Protein AF-A0A507F9L3-F1 (afdb_monomer)

pLDDT: mean 75.26, std 23.53, range [36.56, 98.06]

Sequence (129 aa):
MQREAKDAFVKSCTVFISYISTQAASLARKNGRKTITAADVYEALSNSQFDTFVHSCKEDAEAFNNREREKRSAQTKNLREKKKAASGKGASRNSITSMNEADEDDGEPEAETKRARVENETVEEEKNV

Secondary structure (DSSP, 8-state):
--HHHHHHHHHHHHHHHHHHHHHHHHHHHHTT-SS--HHHHHHHHHHTT-HHHHHHHHHHHHHHHHHHHHHHHHHHHHHHHHHHHHTTS----------------------------------------

InterPro domains:
  IPR003958 Transcription factor CBF/NF-Y/archaeal histone domain [PF00808] (2-45)
  IPR009072 Histone-fold [G3DSA:1.10.20.10] (1-128)
  IPR009072 Histone-fold [SSF47113] (2-75)
  IPR051377 DNA Polymerase Epsilon Subunit [PTHR46172] (2-115)

Radius of gyration: 27.21 Å; Cα contacts (8 Å, |Δi|>4): 33; chains: 1; bounding box: 52×49×93 Å

Structure (mmCIF, N/CA/C/O backbone):
data_AF-A0A507F9L3-F1
#
_entry.id   AF-A0A507F9L3-F1
#
loop_
_atom_site.group_PDB
_atom_site.id
_atom_site.type_symbol
_atom_site.label_atom_id
_atom_site.label_alt_id
_atom_site.label_comp_id
_atom_site.label_asym_id
_atom_site.label_entity_id
_atom_site.label_seq_id
_atom_site.pdbx_PDB_ins_code
_atom_site.Cartn_x
_atom_site.Cartn_y
_atom_site.Cartn_z
_atom_site.occupancy
_atom_site.B_iso_or_equiv
_atom_site.auth_seq_id
_atom_site.auth_comp_id
_atom_site.auth_asym_id
_atom_site.auth_atom_id
_atom_site.pdbx_PDB_model_num
ATOM 1 N N . MET A 1 1 ? 21.860 5.696 -14.936 1.00 66.81 1 MET A N 1
ATOM 2 C CA . MET A 1 1 ? 20.540 5.441 -15.560 1.00 66.81 1 MET A CA 1
ATOM 3 C C . MET A 1 1 ? 20.309 6.424 -16.693 1.00 66.81 1 MET A C 1
ATOM 5 O O . MET A 1 1 ? 20.459 7.622 -16.474 1.00 66.81 1 MET A O 1
ATOM 9 N N . GLN A 1 2 ? 19.968 5.919 -17.877 1.00 91.94 2 GLN A N 1
ATOM 10 C CA . GLN A 1 2 ? 19.606 6.719 -19.054 1.00 91.94 2 GLN A CA 1
ATOM 11 C C . GLN A 1 2 ? 18.254 7.427 -18.829 1.00 91.94 2 GLN A C 1
ATOM 13 O O . GLN A 1 2 ? 17.458 6.965 -18.012 1.00 91.94 2 GLN A O 1
ATOM 18 N N . ARG A 1 3 ? 18.000 8.557 -19.508 1.00 90.50 3 ARG A N 1
ATOM 19 C CA . ARG A 1 3 ? 16.776 9.370 -19.318 1.00 90.50 3 ARG A CA 1
ATOM 20 C C . ARG A 1 3 ? 15.507 8.544 -19.539 1.00 90.50 3 ARG A C 1
ATOM 22 O O . ARG A 1 3 ? 14.639 8.526 -18.678 1.00 90.50 3 ARG A O 1
ATOM 29 N N . GLU A 1 4 ? 15.482 7.769 -20.614 1.00 92.94 4 GLU A N 1
ATOM 30 C CA . GLU A 1 4 ? 14.359 6.896 -20.966 1.00 92.94 4 GLU A CA 1
ATOM 31 C C . GLU A 1 4 ? 14.093 5.821 -19.904 1.00 92.94 4 GLU A C 1
ATOM 33 O O . GLU A 1 4 ? 12.942 5.535 -19.586 1.00 92.94 4 GLU A O 1
ATOM 38 N N . ALA A 1 5 ? 15.147 5.282 -19.276 1.00 96.06 5 ALA A N 1
ATOM 39 C CA . ALA A 1 5 ? 15.005 4.320 -18.185 1.00 96.06 5 ALA A CA 1
ATOM 40 C C . ALA A 1 5 ? 14.358 4.950 -16.940 1.00 96.06 5 ALA A C 1
ATOM 42 O O . ALA A 1 5 ? 13.548 4.309 -16.274 1.00 96.06 5 ALA A O 1
ATOM 43 N N . LYS A 1 6 ? 14.680 6.215 -16.633 1.00 95.50 6 LYS A N 1
ATOM 44 C CA . LYS A 1 6 ? 14.027 6.950 -15.538 1.00 95.50 6 LYS A CA 1
ATOM 45 C C . LYS A 1 6 ? 12.556 7.206 -15.854 1.00 95.50 6 LYS A C 1
ATOM 47 O O . LYS A 1 6 ? 11.710 6.983 -14.994 1.00 95.50 6 LYS A O 1
ATOM 52 N N . ASP A 1 7 ? 12.253 7.622 -17.080 1.00 96.31 7 ASP A N 1
ATOM 53 C CA . ASP A 1 7 ? 10.880 7.909 -17.501 1.00 96.31 7 ASP A CA 1
ATOM 54 C C . ASP A 1 7 ? 10.013 6.644 -17.483 1.00 96.31 7 ASP A C 1
ATOM 56 O O . ASP A 1 7 ? 8.880 6.670 -17.001 1.00 96.31 7 ASP A O 1
ATOM 60 N N . ALA A 1 8 ? 10.552 5.515 -17.952 1.00 97.00 8 ALA A N 1
ATOM 61 C CA . ALA A 1 8 ? 9.890 4.216 -17.874 1.00 97.00 8 ALA A CA 1
ATOM 62 C C . ALA A 1 8 ? 9.653 3.785 -16.419 1.00 97.00 8 ALA A C 1
ATOM 64 O O . ALA A 1 8 ? 8.553 3.349 -16.079 1.00 97.00 8 ALA A O 1
ATOM 65 N N . PHE A 1 9 ? 10.648 3.971 -15.547 1.00 96.75 9 PHE A N 1
ATOM 66 C CA . PHE A 1 9 ? 10.516 3.661 -14.126 1.00 96.75 9 PHE A CA 1
ATOM 67 C C . PHE A 1 9 ? 9.402 4.484 -13.466 1.00 96.75 9 PHE A C 1
ATOM 69 O O . PHE A 1 9 ? 8.514 3.913 -12.838 1.00 96.75 9 PHE A O 1
ATOM 76 N N . VAL A 1 10 ? 9.370 5.803 -13.673 1.00 97.06 10 VAL A N 1
ATOM 77 C CA . VAL A 1 10 ? 8.324 6.669 -13.102 1.00 97.06 10 VAL A CA 1
ATOM 78 C C . VAL A 1 10 ? 6.933 6.256 -13.591 1.00 97.06 10 VAL A C 1
ATOM 80 O O . VAL A 1 10 ? 6.014 6.144 -12.782 1.00 97.06 10 VAL A O 1
ATOM 83 N N . LYS A 1 11 ? 6.783 5.949 -14.887 1.00 97.00 11 LYS A N 1
ATOM 84 C CA . LYS A 1 11 ? 5.516 5.441 -15.441 1.00 97.00 11 LYS A CA 1
ATOM 85 C C . LYS A 1 11 ? 5.113 4.109 -14.802 1.00 97.00 11 LYS A C 1
ATOM 87 O O . LYS A 1 11 ? 3.946 3.927 -14.460 1.00 97.00 11 LYS A O 1
ATOM 92 N N . SER A 1 12 ? 6.069 3.202 -14.592 1.00 97.31 12 SER A N 1
ATOM 93 C CA . SER A 1 12 ? 5.809 1.921 -13.926 1.00 97.31 12 SER A CA 1
ATOM 94 C C . SER A 1 12 ? 5.356 2.098 -12.475 1.00 97.31 12 SER A C 1
ATOM 96 O O . SER A 1 12 ? 4.440 1.402 -12.045 1.00 97.31 12 SER A O 1
ATOM 98 N N . CYS A 1 13 ? 5.890 3.087 -11.747 1.00 97.56 13 CYS A N 1
ATOM 99 C CA . CYS A 1 13 ? 5.449 3.399 -10.387 1.00 97.56 13 CYS A CA 1
ATOM 100 C C . CYS A 1 13 ? 3.973 3.814 -10.346 1.00 97.56 13 CYS A C 1
ATOM 102 O O . CYS A 1 13 ? 3.238 3.379 -9.464 1.00 97.56 13 CYS A O 1
ATOM 104 N N . THR A 1 14 ? 3.509 4.617 -11.308 1.00 98.06 14 THR A N 1
ATOM 105 C CA . THR A 1 14 ? 2.093 5.013 -11.388 1.00 98.06 14 THR A CA 1
ATOM 106 C C . THR A 1 14 ? 1.175 3.805 -11.578 1.00 98.06 14 THR A C 1
ATOM 108 O O . THR A 1 14 ? 0.141 3.694 -10.911 1.00 98.06 14 THR A O 1
ATOM 111 N N . VAL A 1 15 ? 1.569 2.875 -12.453 1.00 97.75 15 VAL A N 1
ATOM 112 C CA . VAL A 1 15 ? 0.828 1.625 -12.680 1.00 97.75 15 VAL A CA 1
ATOM 113 C C . VAL A 1 15 ? 0.861 0.747 -11.429 1.00 97.75 15 VAL A C 1
ATOM 115 O O . VAL A 1 15 ? -0.179 0.239 -11.023 1.00 97.75 15 VAL A O 1
ATOM 118 N N . PHE A 1 16 ? 2.015 0.635 -10.767 1.00 97.62 16 PHE A N 1
ATOM 119 C CA . PHE A 1 16 ? 2.171 -0.118 -9.523 1.00 97.62 16 PHE A CA 1
ATOM 120 C C . PHE A 1 16 ? 1.257 0.404 -8.405 1.00 97.62 16 PHE A C 1
ATOM 122 O O . PHE A 1 16 ? 0.523 -0.372 -7.795 1.00 97.62 16 PHE A O 1
ATOM 129 N N . ILE A 1 17 ? 1.238 1.721 -8.172 1.00 97.06 17 ILE A N 1
ATOM 130 C CA . ILE A 1 17 ? 0.378 2.343 -7.153 1.00 97.06 17 ILE A CA 1
ATOM 131 C C . ILE A 1 17 ? -1.096 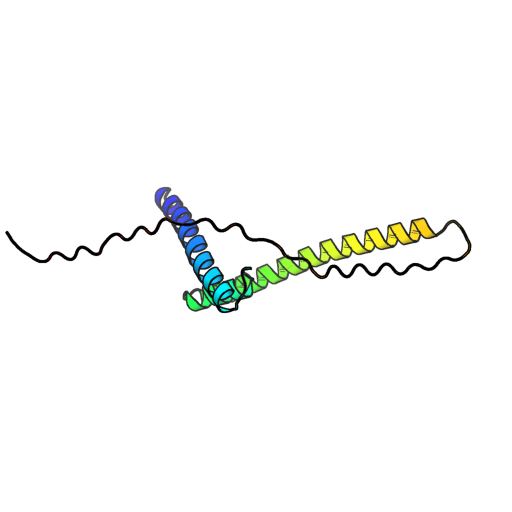2.063 -7.458 1.00 97.06 17 ILE A C 1
ATOM 133 O O . ILE A 1 17 ? -1.845 1.671 -6.561 1.00 97.06 17 ILE A O 1
ATOM 137 N N . SER A 1 18 ? -1.510 2.224 -8.718 1.00 97.25 18 SER A N 1
ATOM 138 C CA . SER A 1 18 ? -2.891 1.961 -9.141 1.00 97.25 18 SER A CA 1
ATOM 139 C C . SER A 1 18 ? -3.265 0.490 -8.939 1.00 97.25 18 SER A C 1
ATOM 141 O O . SER A 1 18 ? -4.312 0.192 -8.372 1.00 97.25 18 SER A O 1
ATOM 143 N N . TYR A 1 19 ? -2.374 -0.427 -9.318 1.00 97.94 19 TYR A N 1
ATOM 144 C CA . TYR A 1 19 ? -2.565 -1.869 -9.183 1.00 97.94 19 TYR A CA 1
ATOM 145 C C . TYR A 1 19 ? -2.766 -2.302 -7.724 1.00 97.94 19 TYR A C 1
ATOM 147 O O . TYR A 1 19 ? -3.744 -2.987 -7.408 1.00 97.94 19 TYR A O 1
ATOM 155 N N . ILE A 1 20 ? -1.888 -1.862 -6.818 1.00 97.81 20 ILE A N 1
ATOM 156 C CA . ILE A 1 20 ? -2.013 -2.173 -5.387 1.00 97.81 20 ILE A CA 1
ATOM 157 C C . ILE A 1 20 ? -3.259 -1.512 -4.790 1.00 97.81 20 ILE A C 1
ATOM 159 O O . ILE A 1 20 ? -3.978 -2.151 -4.022 1.00 97.81 20 ILE A O 1
ATOM 163 N N . SER A 1 21 ? -3.577 -0.276 -5.188 1.00 97.19 21 SER A N 1
ATOM 164 C CA . SER A 1 21 ? -4.771 0.435 -4.711 1.00 97.19 21 SER A CA 1
ATOM 165 C C . SER A 1 21 ? -6.060 -0.296 -5.086 1.00 97.19 21 SER A C 1
ATOM 167 O O . SER A 1 21 ? -6.936 -0.470 -4.238 1.00 97.19 21 SER A O 1
ATOM 169 N N . THR A 1 22 ? -6.181 -0.779 -6.327 1.00 97.50 22 THR A N 1
ATOM 170 C CA . THR A 1 22 ? -7.358 -1.533 -6.783 1.00 97.50 22 THR A CA 1
ATOM 171 C C . THR A 1 22 ? -7.526 -2.842 -6.015 1.00 97.50 22 THR A C 1
ATOM 173 O O . THR A 1 22 ? -8.648 -3.186 -5.630 1.00 97.50 22 THR A O 1
ATOM 176 N N . GLN A 1 23 ? -6.431 -3.553 -5.745 1.00 97.75 23 GLN A N 1
ATOM 177 C CA . GLN A 1 23 ? -6.479 -4.795 -4.975 1.00 97.75 23 GLN A CA 1
ATOM 178 C C . GLN A 1 23 ? -6.818 -4.561 -3.505 1.00 97.75 23 GLN A C 1
ATOM 180 O O . GLN A 1 23 ? -7.730 -5.206 -2.989 1.00 97.75 23 GLN A O 1
ATOM 185 N N . ALA A 1 24 ? -6.176 -3.589 -2.857 1.00 97.88 24 ALA A N 1
ATOM 186 C CA . ALA A 1 24 ? -6.491 -3.212 -1.482 1.00 97.88 24 ALA A CA 1
ATOM 187 C C . ALA A 1 24 ? -7.954 -2.748 -1.349 1.00 97.88 24 ALA A C 1
ATOM 189 O O . ALA A 1 24 ? -8.650 -3.129 -0.409 1.00 97.88 24 ALA A O 1
ATOM 190 N N . ALA A 1 25 ? -8.470 -2.003 -2.333 1.00 97.62 25 ALA A N 1
ATOM 191 C CA . ALA A 1 25 ? -9.880 -1.627 -2.384 1.00 97.62 25 ALA A CA 1
ATOM 192 C C . ALA A 1 25 ? -10.804 -2.848 -2.514 1.00 97.62 25 ALA A C 1
ATOM 194 O O . ALA A 1 25 ? -11.870 -2.880 -1.903 1.00 97.62 25 ALA A O 1
ATOM 195 N N . SER A 1 26 ? -10.414 -3.862 -3.292 1.00 97.31 26 SER A N 1
ATOM 196 C CA . SER A 1 26 ? -11.177 -5.109 -3.405 1.00 97.31 26 SER A CA 1
ATOM 197 C C . SER A 1 26 ? -11.216 -5.886 -2.090 1.00 97.31 26 SER A C 1
ATOM 199 O O . SER A 1 26 ? -12.272 -6.398 -1.723 1.00 97.31 26 SER A O 1
ATOM 201 N N . LEU A 1 27 ? -10.104 -5.926 -1.354 1.00 97.44 27 LEU A N 1
ATOM 202 C CA . LEU A 1 27 ? -10.023 -6.554 -0.032 1.00 97.44 27 LEU A CA 1
ATOM 203 C C . LEU A 1 27 ? -10.871 -5.811 1.007 1.00 97.44 27 LEU A C 1
ATOM 205 O O . LEU A 1 27 ? -11.654 -6.435 1.723 1.00 97.44 27 LEU A O 1
ATOM 209 N N . ALA A 1 28 ? -10.814 -4.478 1.025 1.00 97.81 28 ALA A N 1
ATOM 210 C CA . ALA A 1 28 ? -11.660 -3.668 1.897 1.00 97.81 28 ALA A CA 1
ATOM 211 C C . ALA A 1 28 ? -13.153 -3.929 1.631 1.00 97.81 28 ALA A C 1
ATOM 213 O O . ALA A 1 28 ? -13.903 -4.222 2.565 1.00 97.81 28 ALA A O 1
ATOM 214 N N . ARG A 1 29 ? -13.568 -3.925 0.353 1.00 97.50 29 ARG A N 1
ATOM 215 C CA . ARG A 1 29 ? -14.952 -4.228 -0.048 1.00 97.50 29 ARG A CA 1
ATOM 216 C C . ARG A 1 29 ? -15.369 -5.651 0.318 1.00 97.50 29 ARG A C 1
ATOM 218 O O . ARG A 1 29 ? -16.485 -5.839 0.791 1.00 97.50 29 ARG A O 1
ATOM 225 N N . LYS A 1 30 ? -14.482 -6.638 0.143 1.00 96.19 30 LYS A N 1
ATOM 226 C CA . LYS A 1 30 ? -14.716 -8.036 0.551 1.00 96.19 30 LYS A CA 1
ATOM 227 C C . LYS A 1 30 ? -14.984 -8.147 2.055 1.00 96.19 30 LYS A C 1
ATOM 229 O O . LYS A 1 30 ? -15.807 -8.952 2.469 1.00 96.19 30 LYS A O 1
ATOM 234 N N . ASN A 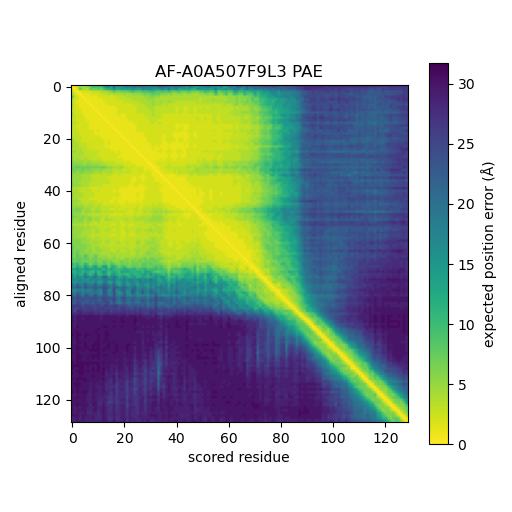1 31 ? -14.348 -7.288 2.845 1.00 95.06 31 ASN A N 1
ATOM 235 C CA . ASN A 1 31 ? -14.536 -7.181 4.289 1.00 95.06 31 ASN A CA 1
ATOM 236 C C . ASN A 1 31 ? -15.702 -6.251 4.695 1.00 95.06 31 ASN A C 1
ATOM 238 O O . ASN A 1 31 ? -15.788 -5.858 5.856 1.00 95.06 31 ASN A O 1
ATOM 242 N N . GLY A 1 32 ? -16.573 -5.851 3.759 1.00 96.06 32 GLY A N 1
ATOM 243 C CA . GLY A 1 32 ? -17.725 -4.978 4.025 1.00 96.06 32 GLY A CA 1
ATOM 244 C C . GLY A 1 32 ? -17.370 -3.516 4.318 1.00 96.06 32 GLY A C 1
ATOM 245 O O . GLY A 1 32 ? -18.222 -2.748 4.758 1.00 96.06 32 GLY A O 1
ATOM 246 N N . ARG A 1 33 ? -16.120 -3.102 4.082 1.00 97.06 33 ARG A N 1
ATOM 247 C CA . ARG A 1 33 ? -15.628 -1.751 4.378 1.00 97.06 33 ARG A CA 1
ATOM 248 C C . ARG A 1 33 ? -15.484 -0.923 3.105 1.00 97.06 33 ARG A C 1
ATOM 250 O O . ARG A 1 33 ? -14.963 -1.384 2.094 1.00 97.06 33 ARG A O 1
ATOM 257 N N . LYS A 1 34 ? -15.885 0.350 3.179 1.00 96.44 34 LYS A N 1
ATOM 258 C CA . LYS A 1 34 ? -15.613 1.357 2.131 1.00 96.44 34 LYS A CA 1
ATOM 259 C C . LYS A 1 34 ? -14.232 2.007 2.291 1.00 96.44 34 LYS A C 1
ATOM 261 O O . LYS A 1 34 ? -13.695 2.553 1.333 1.00 96.44 34 LYS A O 1
ATOM 266 N N . THR A 1 35 ? -13.658 1.921 3.490 1.00 97.19 35 THR A N 1
ATOM 267 C CA . THR A 1 35 ? -12.354 2.497 3.835 1.00 97.19 35 THR A CA 1
ATOM 268 C C . THR A 1 35 ? -11.251 1.455 3.702 1.00 97.19 35 THR A C 1
ATOM 270 O O . THR A 1 35 ? -11.322 0.389 4.321 1.00 97.19 35 THR A O 1
ATOM 273 N N . ILE A 1 36 ? -10.215 1.795 2.934 1.00 97.31 36 ILE A N 1
ATOM 274 C CA . ILE A 1 36 ? -8.986 1.006 2.812 1.00 97.31 36 ILE A CA 1
ATOM 275 C C . ILE A 1 36 ? -8.136 1.224 4.065 1.00 97.31 36 ILE A C 1
ATOM 277 O O . ILE A 1 36 ? -7.873 2.358 4.462 1.00 97.31 36 ILE A O 1
ATOM 281 N N . THR A 1 37 ? -7.710 0.132 4.688 1.00 95.94 37 THR A N 1
ATOM 282 C CA . THR A 1 37 ? -6.855 0.126 5.880 1.00 95.94 37 THR A CA 1
ATOM 283 C C . THR A 1 37 ? -5.441 -0.337 5.533 1.00 95.94 37 THR A C 1
ATOM 285 O O . THR A 1 37 ? -5.214 -0.944 4.488 1.00 95.94 37 THR A O 1
ATOM 288 N N . ALA A 1 38 ? -4.478 -0.099 6.430 1.00 95.19 38 ALA A N 1
ATOM 289 C CA . ALA A 1 38 ? -3.102 -0.572 6.244 1.00 95.19 38 ALA A CA 1
ATOM 290 C C . ALA A 1 38 ? -3.023 -2.104 6.083 1.00 95.19 38 ALA A C 1
ATOM 292 O O . ALA A 1 38 ? -2.229 -2.598 5.289 1.00 95.19 38 ALA A O 1
ATOM 293 N N . ALA A 1 39 ? -3.891 -2.848 6.779 1.00 95.75 39 ALA A N 1
ATOM 294 C CA . ALA A 1 39 ? -3.967 -4.302 6.666 1.00 95.75 39 ALA A CA 1
ATOM 295 C C . ALA A 1 39 ? -4.334 -4.758 5.244 1.00 95.75 39 ALA A C 1
A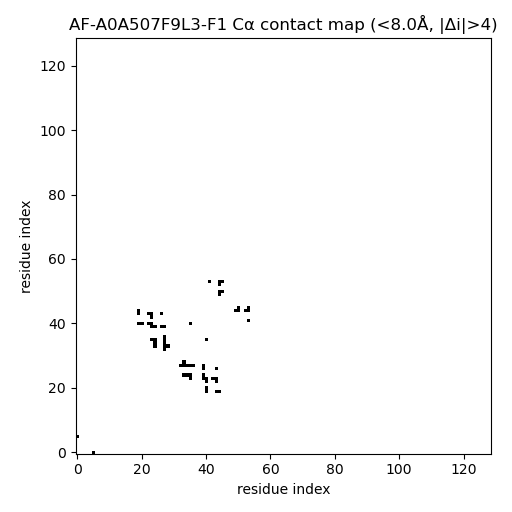TOM 297 O O . ALA A 1 39 ? -3.697 -5.670 4.724 1.00 95.75 39 ALA A O 1
ATOM 298 N N . ASP A 1 40 ? -5.282 -4.073 4.593 1.00 97.31 40 ASP A N 1
ATOM 299 C CA . ASP A 1 40 ? -5.675 -4.380 3.211 1.00 97.31 40 ASP A CA 1
ATOM 300 C C . ASP A 1 40 ? -4.503 -4.183 2.238 1.00 97.31 40 ASP A C 1
ATOM 302 O O . ASP A 1 40 ? -4.361 -4.928 1.273 1.00 97.31 40 ASP A O 1
ATOM 306 N N . VAL A 1 41 ? -3.637 -3.195 2.494 1.00 96.81 41 VAL A N 1
ATOM 307 C CA . VAL A 1 41 ? -2.444 -2.939 1.671 1.00 96.81 41 VAL A CA 1
ATOM 308 C C . VAL A 1 41 ? -1.389 -4.028 1.877 1.00 96.81 41 VAL A C 1
ATOM 310 O O . VAL A 1 41 ? -0.814 -4.504 0.901 1.00 96.81 41 VAL A O 1
ATOM 313 N N . TYR A 1 42 ? -1.152 -4.470 3.117 1.00 96.81 42 TYR A N 1
ATOM 314 C CA . TYR A 1 42 ? -0.206 -5.559 3.397 1.00 96.81 42 TYR A CA 1
ATOM 315 C C . TYR A 1 42 ? -0.651 -6.885 2.771 1.00 96.81 42 TYR A C 1
ATOM 317 O O . TYR A 1 42 ? 0.162 -7.605 2.187 1.00 96.81 42 TYR A O 1
ATOM 325 N N . GLU A 1 43 ? -1.945 -7.191 2.846 1.00 96.44 43 GLU A N 1
ATOM 326 C CA . GLU A 1 43 ? -2.516 -8.374 2.205 1.00 96.44 43 GLU A CA 1
ATOM 327 C C . GLU A 1 43 ? -2.468 -8.253 0.672 1.00 96.44 43 GLU A C 1
ATOM 329 O O . GLU A 1 43 ? -2.079 -9.205 -0.003 1.00 96.44 43 GLU A O 1
ATOM 334 N N . ALA A 1 44 ? -2.752 -7.074 0.106 1.00 97.38 44 ALA A N 1
ATOM 335 C CA . ALA A 1 44 ? -2.620 -6.836 -1.333 1.00 97.38 44 ALA A CA 1
ATOM 336 C C . ALA A 1 44 ? -1.181 -7.042 -1.835 1.00 97.38 44 ALA A C 1
ATOM 338 O O . ALA A 1 44 ? -0.984 -7.657 -2.884 1.00 97.38 44 ALA A O 1
ATOM 339 N N . LEU A 1 45 ? -0.175 -6.570 -1.089 1.00 96.75 45 LEU A N 1
ATOM 340 C CA . LEU A 1 45 ? 1.241 -6.789 -1.408 1.00 96.75 45 LEU A CA 1
ATOM 341 C C . LEU A 1 45 ? 1.605 -8.278 -1.369 1.00 96.75 45 LEU A C 1
ATOM 343 O O . LEU A 1 45 ? 2.248 -8.769 -2.295 1.00 96.75 45 LEU A O 1
ATOM 347 N N . SER A 1 46 ? 1.133 -9.004 -0.353 1.00 95.81 46 SER A N 1
ATOM 348 C CA . SER A 1 46 ? 1.379 -10.445 -0.201 1.00 95.81 46 SER A CA 1
ATOM 349 C C . SER A 1 46 ? 0.753 -11.245 -1.353 1.00 95.81 46 SER A C 1
ATOM 351 O O . SER A 1 46 ? 1.435 -12.024 -2.017 1.00 95.81 46 SER A O 1
ATOM 353 N N . ASN A 1 47 ? -0.517 -10.974 -1.677 1.00 94.94 47 ASN A N 1
ATOM 354 C CA . ASN A 1 47 ? -1.242 -11.622 -2.779 1.00 94.94 47 ASN A CA 1
ATOM 355 C C . ASN A 1 47 ? -0.633 -11.313 -4.157 1.00 94.94 47 ASN A C 1
ATOM 357 O O . ASN A 1 47 ? -0.750 -12.107 -5.089 1.00 94.94 47 ASN A O 1
ATOM 361 N N . SER A 1 48 ? 0.045 -10.171 -4.278 1.00 94.75 48 SER A N 1
ATOM 362 C CA . SER A 1 48 ? 0.709 -9.719 -5.505 1.00 94.75 48 SER A CA 1
ATOM 363 C C . SER A 1 48 ? 2.155 -10.187 -5.648 1.00 94.75 48 SER A C 1
ATOM 365 O O . SER A 1 48 ? 2.837 -9.713 -6.551 1.00 94.75 48 SER A O 1
ATOM 367 N N . GLN A 1 49 ? 2.629 -11.088 -4.780 1.00 94.62 49 GLN A N 1
ATOM 368 C CA . GLN A 1 49 ? 4.012 -11.590 -4.775 1.00 94.62 49 GLN A CA 1
ATOM 369 C C . GLN A 1 49 ? 5.065 -10.525 -4.401 1.00 94.62 49 GLN A C 1
ATOM 371 O O . GLN A 1 49 ? 6.240 -10.658 -4.736 1.00 94.62 49 GLN A O 1
ATOM 376 N N . PHE A 1 50 ? 4.669 -9.487 -3.660 1.00 95.62 50 PHE A N 1
ATOM 377 C CA . PHE A 1 50 ? 5.553 -8.447 -3.116 1.00 95.62 50 PHE A CA 1
ATOM 378 C C . PHE A 1 50 ? 5.729 -8.566 -1.592 1.00 95.62 50 PHE A C 1
ATOM 380 O O . PHE A 1 50 ? 5.904 -7.566 -0.896 1.00 95.62 50 PHE A O 1
ATOM 387 N N . ASP A 1 51 ? 5.678 -9.789 -1.056 1.00 94.56 51 ASP A N 1
ATOM 388 C CA . ASP A 1 51 ? 5.725 -10.061 0.391 1.00 94.56 51 ASP A CA 1
ATOM 389 C C . ASP A 1 51 ? 7.019 -9.542 1.056 1.00 94.56 51 ASP A C 1
ATOM 391 O O . ASP A 1 51 ? 7.029 -9.062 2.188 1.00 94.56 51 ASP A O 1
ATOM 395 N N . THR A 1 52 ? 8.119 -9.495 0.301 1.00 95.12 52 THR A N 1
ATOM 396 C CA . THR A 1 52 ? 9.402 -8.938 0.762 1.00 95.12 52 THR A CA 1
ATOM 397 C C . THR A 1 52 ? 9.316 -7.468 1.184 1.00 95.12 52 THR A C 1
ATOM 399 O O . THR A 1 52 ? 10.127 -7.020 1.993 1.00 95.12 52 THR A O 1
ATOM 402 N N . PHE A 1 53 ? 8.335 -6.709 0.683 1.00 94.56 53 PHE A N 1
ATOM 403 C CA . PHE A 1 53 ? 8.131 -5.307 1.056 1.00 94.56 53 PHE A CA 1
ATOM 404 C C . PHE A 1 53 ? 7.299 -5.145 2.329 1.00 94.56 53 PHE A C 1
ATOM 406 O O . PHE A 1 53 ? 7.376 -4.105 2.980 1.00 94.56 53 PHE A O 1
ATOM 413 N N . VAL A 1 54 ? 6.536 -6.168 2.727 1.00 95.31 54 VAL A N 1
ATOM 414 C CA . VAL A 1 54 ? 5.584 -6.080 3.842 1.00 95.31 54 VAL A CA 1
ATOM 415 C C . VAL A 1 54 ? 6.291 -5.771 5.159 1.00 95.31 54 VAL A C 1
ATOM 417 O O . VAL A 1 54 ? 5.783 -4.966 5.938 1.00 95.31 54 VAL A O 1
ATOM 420 N N . HIS A 1 55 ? 7.463 -6.365 5.403 1.00 94.88 55 HIS A N 1
ATOM 421 C CA . HIS A 1 55 ? 8.241 -6.108 6.618 1.00 94.88 55 HIS A CA 1
ATOM 422 C C . HIS A 1 55 ? 8.667 -4.640 6.718 1.00 94.88 55 HIS A C 1
ATOM 424 O O . HIS A 1 55 ? 8.279 -3.953 7.660 1.00 94.88 55 HIS A O 1
ATOM 430 N N . SER A 1 56 ? 9.381 -4.143 5.701 1.00 95.56 56 SER A N 1
ATOM 431 C CA . SER A 1 56 ? 9.858 -2.754 5.660 1.00 95.56 56 SER A CA 1
ATOM 432 C C . SER A 1 56 ? 8.699 -1.759 5.756 1.00 95.56 56 SER A C 1
ATOM 434 O O . SER A 1 56 ? 8.777 -0.787 6.501 1.00 95.56 56 SER A O 1
ATOM 436 N N . CYS A 1 57 ? 7.584 -2.016 5.062 1.00 94.62 57 CYS A N 1
ATOM 437 C CA . CYS A 1 57 ? 6.416 -1.140 5.127 1.00 94.62 57 CYS A CA 1
ATOM 438 C C . CYS A 1 57 ? 5.774 -1.094 6.523 1.00 94.62 57 CYS A C 1
ATOM 440 O O . CYS A 1 57 ? 5.282 -0.039 6.925 1.00 94.62 57 CYS A O 1
ATOM 442 N N . LYS A 1 58 ? 5.753 -2.211 7.263 1.00 95.31 58 LYS A N 1
ATOM 443 C CA . LYS A 1 58 ? 5.221 -2.245 8.634 1.00 95.31 58 LYS A CA 1
ATOM 444 C C . LYS A 1 58 ? 6.095 -1.444 9.594 1.00 95.31 58 LYS A C 1
ATOM 446 O O . LYS A 1 58 ? 5.552 -0.657 10.365 1.00 95.31 58 LYS A O 1
ATOM 451 N N . GLU A 1 59 ? 7.414 -1.592 9.504 1.00 95.69 59 GLU A N 1
ATOM 452 C CA . GLU A 1 59 ? 8.366 -0.827 10.321 1.00 95.69 59 GLU A CA 1
ATOM 453 C C . GLU A 1 59 ? 8.207 0.685 10.100 1.00 95.69 59 GLU A C 1
ATOM 455 O O . GLU A 1 59 ? 8.059 1.449 11.058 1.00 95.69 59 GLU A O 1
ATOM 460 N N . ASP A 1 60 ? 8.133 1.117 8.838 1.00 94.50 60 ASP A N 1
ATOM 461 C CA . ASP A 1 60 ? 7.931 2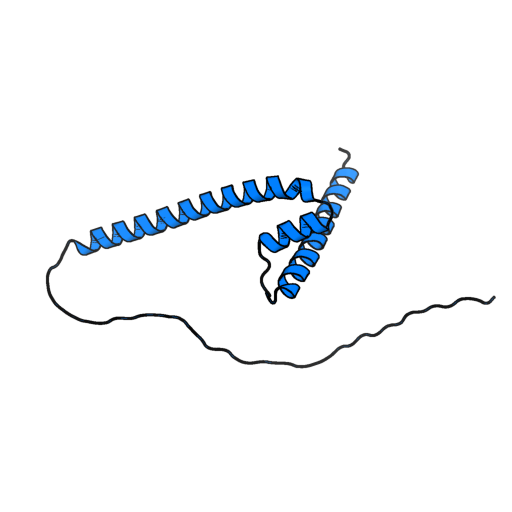.526 8.488 1.00 94.50 60 ASP A CA 1
ATOM 462 C C . ASP A 1 60 ? 6.579 3.061 8.991 1.00 94.50 60 ASP A C 1
ATOM 464 O O . ASP A 1 60 ? 6.488 4.182 9.506 1.00 94.50 60 ASP A O 1
ATOM 468 N N . ALA A 1 61 ? 5.515 2.256 8.889 1.00 92.81 61 ALA A N 1
ATOM 469 C CA . ALA A 1 61 ? 4.189 2.623 9.377 1.00 92.81 61 ALA A CA 1
ATOM 470 C C . ALA A 1 61 ? 4.145 2.744 10.908 1.00 92.81 61 ALA A C 1
ATOM 472 O O . ALA A 1 61 ? 3.489 3.641 11.446 1.00 92.81 61 ALA A O 1
ATOM 473 N N . GLU A 1 62 ? 4.842 1.870 11.633 1.00 94.56 62 GLU A N 1
ATOM 474 C CA . GLU A 1 62 ? 4.968 1.950 13.088 1.00 94.56 62 GLU A CA 1
ATOM 475 C C . GLU A 1 62 ? 5.745 3.193 13.521 1.00 94.56 62 GLU A C 1
ATOM 477 O O . GLU A 1 62 ? 5.284 3.927 14.403 1.00 94.56 62 GLU A O 1
ATOM 482 N N . ALA A 1 63 ? 6.866 3.485 12.856 1.00 94.56 63 ALA A N 1
ATOM 483 C CA . ALA A 1 63 ? 7.646 4.695 13.092 1.00 94.56 63 ALA A CA 1
ATOM 484 C C . ALA A 1 63 ? 6.812 5.965 12.842 1.00 94.56 63 ALA A C 1
ATOM 486 O O . ALA A 1 63 ? 6.804 6.885 13.669 1.00 94.56 63 ALA A O 1
ATOM 487 N N . PHE A 1 64 ? 6.044 5.998 11.747 1.00 93.94 64 PHE A N 1
ATOM 488 C CA . PHE A 1 64 ? 5.114 7.087 11.449 1.00 93.94 64 PHE A CA 1
ATOM 489 C C . PHE A 1 64 ? 4.046 7.239 12.539 1.00 93.94 64 PHE A C 1
ATOM 491 O O . PHE A 1 64 ? 3.853 8.331 13.077 1.00 93.94 64 PHE A O 1
ATOM 498 N N . ASN A 1 65 ? 3.394 6.143 12.928 1.00 92.44 65 ASN A N 1
ATOM 499 C CA . ASN A 1 65 ? 2.344 6.159 13.943 1.00 92.44 65 ASN A CA 1
ATOM 500 C C . ASN A 1 65 ? 2.863 6.594 15.320 1.00 92.44 65 ASN A C 1
ATOM 502 O O . ASN A 1 65 ? 2.161 7.308 16.037 1.00 92.44 65 ASN A O 1
ATOM 506 N N . ASN A 1 66 ? 4.080 6.197 15.699 1.00 92.88 66 ASN A N 1
ATOM 507 C CA . ASN A 1 66 ? 4.720 6.647 16.937 1.00 92.88 66 ASN A CA 1
ATOM 508 C C . ASN A 1 66 ? 4.964 8.156 16.916 1.00 92.88 66 ASN A C 1
ATOM 510 O O . ASN A 1 66 ? 4.540 8.853 17.838 1.00 92.88 66 ASN A O 1
ATOM 514 N N . ARG A 1 67 ? 5.522 8.679 15.820 1.00 93.31 67 ARG A N 1
ATOM 515 C CA . ARG A 1 67 ? 5.736 10.121 15.643 1.00 93.31 67 ARG A CA 1
ATOM 516 C C . ARG A 1 67 ? 4.427 10.914 15.694 1.00 93.31 67 ARG A C 1
ATOM 518 O O . ARG A 1 67 ? 4.369 11.985 16.299 1.00 93.31 67 ARG A O 1
ATOM 525 N N . GLU A 1 68 ? 3.363 10.405 15.081 1.00 90.12 68 GLU A N 1
ATOM 526 C CA . GLU A 1 68 ? 2.047 11.052 15.112 1.00 90.12 68 GLU A CA 1
ATOM 527 C C . GLU A 1 68 ? 1.395 10.983 16.503 1.00 90.12 68 GLU A C 1
ATOM 529 O O . GLU A 1 68 ? 0.799 11.964 16.960 1.00 90.12 68 GLU A O 1
ATOM 534 N N . ARG A 1 69 ? 1.553 9.866 17.228 1.00 89.88 69 ARG A N 1
ATOM 535 C CA . ARG A 1 69 ? 1.103 9.731 18.624 1.00 89.88 69 ARG A CA 1
ATOM 536 C C . ARG A 1 69 ? 1.823 10.701 19.554 1.00 89.88 69 ARG A C 1
ATOM 538 O O . ARG A 1 69 ? 1.168 11.340 20.378 1.00 89.88 69 ARG A O 1
ATOM 545 N N . GLU A 1 70 ? 3.135 10.855 19.408 1.00 85.75 70 GLU A N 1
ATOM 546 C CA . GLU A 1 70 ? 3.928 11.802 20.195 1.00 85.75 70 GLU A CA 1
ATOM 547 C C . GLU A 1 70 ? 3.424 13.236 20.014 1.00 85.75 70 GLU A C 1
ATOM 549 O O . GLU A 1 70 ? 3.118 13.901 21.008 1.00 85.75 70 GLU A O 1
ATOM 554 N N . LYS A 1 71 ? 3.219 13.676 18.763 1.00 87.19 71 LYS A N 1
ATOM 555 C CA . LYS A 1 71 ? 2.653 15.000 18.451 1.00 87.19 71 LYS A CA 1
ATOM 556 C C . LYS A 1 71 ? 1.286 15.218 19.104 1.00 87.19 71 LYS A C 1
ATOM 558 O O . LYS A 1 71 ? 1.068 16.252 19.737 1.00 87.19 71 LYS A O 1
ATOM 563 N N . ARG A 1 72 ? 0.376 14.240 18.997 1.00 83.19 72 ARG A N 1
ATOM 564 C CA . ARG A 1 72 ? -0.961 14.312 19.619 1.00 83.19 72 ARG A CA 1
ATOM 565 C C . ARG A 1 72 ? -0.864 14.386 21.143 1.00 83.19 72 ARG A C 1
ATOM 567 O O . ARG A 1 72 ? -1.499 15.235 21.762 1.00 83.19 72 ARG A O 1
ATOM 574 N N . SER A 1 73 ? -0.015 13.559 21.753 1.00 75.94 73 SER A N 1
ATOM 575 C CA . SER A 1 73 ? 0.164 13.534 23.209 1.00 75.94 73 SER A CA 1
ATOM 576 C C . SER A 1 73 ? 0.748 14.843 23.758 1.00 75.94 73 SER A C 1
ATOM 578 O O . SER A 1 73 ? 0.324 15.311 24.817 1.00 75.94 73 SER A O 1
ATOM 580 N N . ALA A 1 74 ? 1.666 15.477 23.021 1.00 73.50 74 ALA A N 1
ATOM 581 C CA . ALA A 1 74 ? 2.226 16.777 23.372 1.00 73.50 74 ALA A CA 1
ATOM 582 C C . ALA A 1 74 ? 1.158 17.880 23.306 1.00 73.50 74 ALA A C 1
ATOM 584 O O . ALA A 1 74 ? 1.079 18.726 24.197 1.00 73.50 74 ALA A O 1
ATOM 585 N N . GLN A 1 75 ? 0.285 17.850 22.296 1.00 69.50 75 GLN A N 1
ATOM 586 C CA . GLN A 1 75 ? -0.816 18.805 22.171 1.00 69.50 75 GLN A CA 1
ATOM 587 C C . GLN A 1 75 ? -1.814 18.680 23.334 1.00 69.50 75 GLN A C 1
ATOM 589 O O . GLN A 1 75 ? -2.172 19.685 23.951 1.00 69.50 75 GLN A O 1
ATOM 594 N N . THR A 1 76 ? -2.214 17.457 23.696 1.00 72.25 76 THR A N 1
ATOM 595 C CA . THR A 1 76 ? -3.149 17.223 24.809 1.00 72.25 76 THR A CA 1
ATOM 596 C C . THR A 1 76 ? -2.557 17.634 26.160 1.00 72.25 76 THR A C 1
ATOM 598 O O . THR A 1 76 ? -3.264 18.220 26.983 1.00 72.25 76 THR A O 1
ATOM 601 N N . LYS A 1 77 ? -1.259 17.387 26.394 1.00 71.00 77 LYS A N 1
ATOM 602 C CA . LYS A 1 77 ? -0.566 17.817 27.623 1.00 71.00 77 LYS A CA 1
ATOM 603 C C . LYS A 1 77 ? -0.535 19.343 27.754 1.00 71.00 77 LYS A C 1
ATOM 605 O O . LYS A 1 77 ? -0.981 19.863 28.774 1.00 71.00 77 LYS A O 1
ATOM 610 N N . ASN A 1 78 ? -0.157 20.057 26.692 1.00 69.19 78 ASN A N 1
ATOM 611 C CA . ASN A 1 78 ? -0.139 21.524 26.672 1.00 69.19 78 ASN A CA 1
ATOM 612 C C . ASN A 1 78 ? -1.533 22.149 26.894 1.00 69.19 78 ASN A C 1
ATOM 614 O O . ASN A 1 78 ? -1.667 23.153 27.597 1.00 69.19 78 ASN A O 1
ATOM 618 N N . LEU A 1 79 ? -2.596 21.555 26.333 1.00 69.88 79 LEU A N 1
ATOM 619 C CA . LEU A 1 79 ? -3.976 22.008 26.568 1.00 69.88 79 LEU A CA 1
ATOM 620 C C . LEU A 1 79 ? -4.419 21.780 28.020 1.00 69.88 79 LEU A C 1
ATOM 622 O O . LEU A 1 79 ? -5.077 22.638 28.614 1.00 69.88 79 LEU A O 1
ATOM 626 N N . ARG A 1 80 ? -4.055 20.634 28.605 1.00 70.50 80 ARG A N 1
ATOM 627 C CA . ARG A 1 80 ? -4.401 20.290 29.990 1.00 70.50 80 ARG A CA 1
ATOM 628 C C . ARG A 1 80 ? -3.656 21.165 31.001 1.00 70.50 80 ARG A C 1
ATOM 630 O O . ARG A 1 80 ? -4.243 21.538 32.015 1.00 70.50 80 ARG A O 1
ATOM 637 N N . GLU A 1 81 ? -2.411 21.536 30.717 1.00 68.00 81 GLU A N 1
ATOM 638 C CA . GLU A 1 81 ? -1.618 22.453 31.545 1.00 68.00 81 GLU A CA 1
ATOM 639 C C . GLU A 1 81 ? -2.136 23.896 31.470 1.00 68.00 81 GLU A C 1
ATOM 641 O O . GLU A 1 81 ? -2.335 24.520 32.513 1.00 68.00 81 GLU A O 1
ATOM 646 N N . LYS A 1 82 ? -2.498 24.398 30.278 1.00 65.62 82 LYS A N 1
ATOM 647 C CA . LYS A 1 82 ? -3.154 25.714 30.139 1.00 65.62 82 LYS A CA 1
ATOM 648 C C . LYS A 1 82 ? -4.502 25.786 30.865 1.00 65.62 82 LYS A C 1
ATOM 650 O O . LYS A 1 82 ? -4.773 26.778 31.538 1.00 65.62 82 LYS A O 1
ATOM 655 N N . LYS A 1 83 ? -5.330 24.734 30.795 1.00 64.31 83 LYS A N 1
ATOM 656 C CA . LYS A 1 83 ? -6.606 24.678 31.537 1.00 64.31 83 LYS A CA 1
ATOM 657 C C . LYS A 1 83 ? -6.403 24.628 33.057 1.00 64.31 83 LYS A C 1
ATOM 659 O O . LYS A 1 83 ? -7.166 25.253 33.788 1.00 64.31 83 LYS A O 1
ATOM 664 N N . LYS A 1 84 ? -5.362 23.945 33.547 1.00 62.03 84 LYS A N 1
ATOM 665 C CA . LYS A 1 84 ? -5.015 23.928 34.981 1.00 62.03 84 LYS A CA 1
ATOM 666 C C . LYS A 1 84 ? -4.493 25.280 35.477 1.00 62.03 84 LYS A C 1
ATOM 668 O O . LYS A 1 84 ? -4.853 25.678 36.579 1.00 62.03 84 LYS A O 1
ATOM 673 N N . ALA A 1 85 ? -3.721 26.006 34.668 1.00 59.88 85 ALA A N 1
ATOM 674 C CA . ALA A 1 85 ? -3.248 27.350 35.009 1.00 59.88 85 ALA A CA 1
ATOM 675 C C . ALA A 1 85 ? -4.378 28.401 35.018 1.00 59.88 85 ALA A C 1
ATOM 677 O O . ALA A 1 85 ? -4.371 29.303 35.852 1.00 59.88 85 ALA A O 1
ATOM 678 N N . ALA A 1 86 ? -5.383 28.260 34.145 1.00 59.41 86 ALA A N 1
ATOM 679 C CA . ALA A 1 86 ? -6.552 29.145 34.111 1.00 59.41 86 ALA A CA 1
ATOM 680 C C . ALA A 1 86 ? -7.548 28.903 35.266 1.00 59.41 86 ALA A C 1
ATOM 682 O O . ALA A 1 86 ? -8.272 29.815 35.650 1.00 59.41 86 ALA A O 1
ATOM 683 N N . SER A 1 87 ? -7.560 27.705 35.861 1.00 58.03 87 SER A N 1
ATOM 684 C CA . SER A 1 87 ? -8.469 27.343 36.963 1.00 58.03 87 SER A CA 1
ATOM 685 C C . SER A 1 87 ? -7.950 27.725 38.365 1.00 58.03 87 SER A C 1
ATOM 687 O O . SER A 1 87 ? -8.596 27.401 39.359 1.00 58.03 87 SER A O 1
ATOM 689 N N . GLY A 1 88 ? -6.792 28.389 38.473 1.00 51.81 88 GLY A N 1
ATOM 690 C CA . GLY A 1 88 ? -6.138 28.726 39.749 1.00 51.81 88 GLY A CA 1
ATOM 691 C C . GLY A 1 88 ? -6.569 30.046 40.408 1.00 51.81 88 GLY A C 1
ATOM 692 O O . GLY A 1 88 ? -6.013 30.414 41.439 1.00 51.81 88 GLY A O 1
ATOM 693 N N . LYS A 1 89 ? -7.535 30.780 39.841 1.00 53.47 89 LYS A N 1
ATOM 694 C CA . LYS A 1 89 ? -8.063 32.030 40.416 1.00 53.47 89 LYS A CA 1
ATOM 695 C C . LYS A 1 89 ? -9.592 31.993 40.442 1.00 53.47 89 LYS A C 1
ATOM 697 O O . LYS A 1 89 ? -10.223 32.170 39.409 1.00 53.47 89 LYS A O 1
ATOM 702 N N . GLY A 1 90 ? -10.170 31.827 41.632 1.00 39.69 90 GLY A N 1
ATOM 703 C CA . GLY A 1 90 ? -11.589 32.103 41.889 1.00 39.69 90 GLY A CA 1
ATOM 704 C C . GLY A 1 90 ? -12.361 30.921 42.466 1.00 3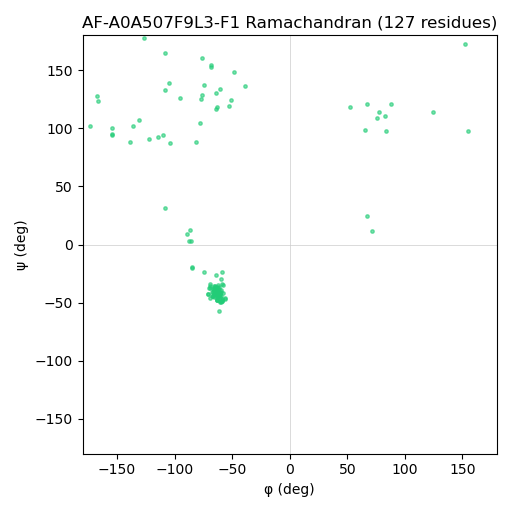9.69 90 GLY A C 1
ATOM 705 O O . GLY A 1 90 ? -12.540 29.896 41.823 1.00 39.69 90 GLY A O 1
ATOM 706 N N . ALA A 1 91 ? -12.806 31.085 43.705 1.00 45.72 91 ALA A N 1
ATOM 707 C CA . ALA A 1 91 ? -13.553 30.117 44.484 1.00 45.72 91 ALA A CA 1
ATOM 708 C C . ALA A 1 91 ? -15.037 29.989 44.076 1.00 45.72 91 ALA A C 1
ATOM 710 O O . ALA A 1 91 ? -15.651 30.947 43.625 1.00 45.72 91 ALA A O 1
ATOM 711 N N . SER A 1 92 ? -15.615 28.853 44.484 1.00 48.03 92 SER A N 1
ATOM 712 C CA . SER A 1 92 ? -16.995 28.683 44.974 1.00 48.03 92 SER A CA 1
ATOM 713 C C . SER A 1 92 ? -18.141 28.404 43.981 1.00 48.03 92 SER A C 1
ATOM 715 O O . SER A 1 92 ? -18.542 29.247 43.193 1.00 48.03 92 SER A O 1
ATOM 717 N N . ARG A 1 93 ? -18.762 27.242 44.248 1.00 49.62 93 ARG A N 1
ATOM 718 C CA . ARG A 1 93 ? -20.188 26.873 44.156 1.00 49.62 93 ARG A CA 1
ATOM 719 C C . ARG A 1 93 ? -20.837 26.614 42.785 1.00 49.62 93 ARG A C 1
ATOM 721 O O . ARG A 1 93 ? -21.267 27.512 42.084 1.00 49.62 93 ARG A O 1
ATOM 728 N N . ASN A 1 94 ? -21.100 25.316 42.601 1.00 50.53 94 ASN A N 1
ATOM 729 C CA . ASN A 1 94 ? -22.408 24.741 42.272 1.00 50.53 94 ASN A CA 1
ATOM 730 C C . ASN A 1 94 ? -23.024 25.105 40.914 1.00 50.53 94 ASN A C 1
ATOM 732 O O . ASN A 1 94 ? -23.770 26.069 40.819 1.00 50.53 94 ASN A O 1
ATOM 736 N N . SER A 1 95 ? -22.879 24.221 39.928 1.00 40.66 95 SER A N 1
ATOM 737 C CA . SER A 1 95 ? -24.041 23.734 39.181 1.00 40.66 95 SER A CA 1
ATOM 738 C C . SER A 1 95 ? -23.655 22.535 38.333 1.00 40.66 95 SER A C 1
ATOM 740 O O . SER A 1 95 ? -22.703 22.563 37.560 1.00 40.66 95 SER A O 1
ATOM 742 N N . ILE A 1 96 ? -24.448 21.492 38.515 1.00 50.75 96 ILE A N 1
ATOM 743 C CA . ILE A 1 96 ? -24.701 20.411 37.582 1.00 50.75 96 ILE A CA 1
ATOM 744 C C . ILE A 1 96 ? -24.799 20.908 36.132 1.00 50.75 96 ILE A C 1
ATOM 746 O O . ILE A 1 96 ? -25.448 21.917 35.875 1.00 50.75 96 ILE A O 1
ATOM 750 N N . THR A 1 97 ? -24.156 20.172 35.227 1.00 39.53 97 THR A N 1
ATOM 751 C CA . THR A 1 97 ? -24.688 19.744 33.923 1.00 39.53 97 THR A CA 1
ATOM 752 C C . THR A 1 97 ? -23.663 18.800 33.310 1.00 39.53 97 THR A C 1
ATOM 754 O O . THR A 1 97 ? -22.632 19.228 32.791 1.00 39.53 97 THR A O 1
ATOM 757 N N . SER A 1 98 ? -23.953 17.500 33.404 1.00 50.03 98 SER A N 1
ATOM 758 C CA . SER A 1 98 ? -23.524 16.540 32.392 1.00 50.03 98 SER A CA 1
ATOM 759 C C . SER A 1 98 ? -23.940 17.073 31.028 1.00 50.03 98 SER A C 1
ATOM 761 O O . SER A 1 98 ? -25.123 17.307 30.803 1.00 50.03 98 SER A O 1
ATOM 763 N N . MET A 1 99 ? -22.980 17.213 30.129 1.00 39.81 99 MET A N 1
ATOM 764 C CA . MET A 1 99 ? -23.225 17.109 28.698 1.00 39.81 99 MET A CA 1
ATOM 765 C C . MET A 1 99 ? -22.301 15.989 28.229 1.00 39.81 99 MET A C 1
ATOM 767 O O . MET A 1 99 ? -21.110 16.188 27.999 1.00 39.81 99 MET A O 1
ATOM 771 N N . ASN A 1 100 ? -22.855 14.775 28.257 1.00 44.34 100 ASN A N 1
ATOM 772 C CA . ASN A 1 100 ? -22.442 13.713 27.355 1.00 44.34 100 ASN A CA 1
ATOM 773 C C . ASN A 1 100 ? -22.808 14.210 25.956 1.00 44.34 100 ASN A C 1
ATOM 775 O O . ASN A 1 100 ? -23.992 14.378 25.684 1.00 44.34 100 ASN A O 1
ATOM 779 N N . GLU A 1 101 ? -21.825 14.408 25.091 1.00 38.69 101 GLU A N 1
ATOM 780 C CA . GLU A 1 101 ? -22.047 14.318 23.650 1.00 38.69 101 GLU A CA 1
ATOM 781 C C . GLU A 1 101 ? -21.454 12.978 23.222 1.00 38.69 101 GLU A C 1
ATOM 783 O O . GLU A 1 101 ? -20.261 12.825 22.957 1.00 38.69 101 GLU A O 1
ATOM 788 N N . ALA A 1 102 ? -22.313 11.966 23.328 1.00 43.53 102 ALA A N 1
ATOM 789 C CA . ALA A 1 102 ? -22.262 10.808 22.466 1.00 43.53 102 ALA A CA 1
ATOM 790 C C . ALA A 1 102 ? -22.900 11.255 21.146 1.00 43.53 102 ALA A C 1
ATOM 792 O O . ALA A 1 102 ? -24.111 11.442 21.093 1.00 43.53 102 ALA A O 1
ATOM 793 N N . ASP A 1 103 ? -22.083 11.488 20.123 1.00 38.94 103 ASP A N 1
ATOM 794 C CA . ASP A 1 103 ? -22.557 11.593 18.744 1.00 38.94 103 ASP A CA 1
ATOM 795 C C . ASP A 1 103 ? -22.726 10.167 18.204 1.00 38.94 103 ASP A C 1
ATOM 797 O O . ASP A 1 103 ? -21.794 9.561 17.669 1.00 38.94 103 ASP A O 1
ATOM 801 N N . GLU A 1 104 ? -23.917 9.613 18.422 1.00 44.38 104 GL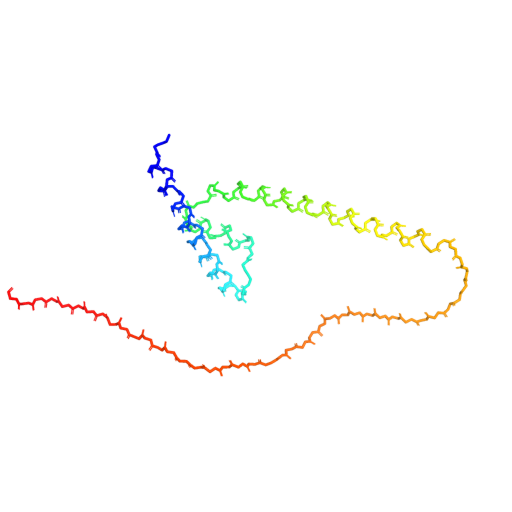U A N 1
ATOM 802 C CA . GLU A 1 104 ? -24.494 8.566 17.586 1.00 44.38 104 GLU A CA 1
ATOM 803 C C . GLU A 1 104 ? -25.653 9.176 16.787 1.00 44.38 104 GLU A C 1
ATOM 805 O O . GLU A 1 104 ? -26.527 9.817 17.363 1.00 44.38 104 GLU A O 1
ATOM 810 N N . ASP A 1 105 ? -25.634 8.863 15.489 1.00 41.59 105 ASP A N 1
ATOM 811 C CA . ASP A 1 105 ? -26.778 8.743 14.576 1.00 41.59 105 ASP A CA 1
ATOM 812 C C . ASP A 1 105 ? -27.428 10.023 14.014 1.00 41.59 105 ASP A C 1
ATOM 814 O O . ASP A 1 105 ? -28.049 10.792 14.738 1.00 41.59 105 ASP A O 1
ATOM 818 N N . ASP A 1 106 ? -27.315 10.211 12.690 1.00 41.00 106 ASP A N 1
ATOM 819 C CA . ASP A 1 106 ? -28.504 10.266 11.817 1.00 41.00 106 ASP A CA 1
ATOM 820 C C . ASP A 1 106 ? -28.103 10.154 10.327 1.00 41.00 106 ASP A C 1
ATOM 822 O O . ASP A 1 106 ? -27.285 10.926 9.808 1.00 41.00 106 ASP A O 1
ATOM 826 N N . GLY A 1 107 ? -28.670 9.159 9.636 1.00 36.75 107 GLY A N 1
ATOM 827 C CA . GLY A 1 107 ? -28.734 9.086 8.170 1.00 36.75 107 GLY A CA 1
ATOM 828 C C . GLY A 1 107 ? -29.657 10.174 7.605 1.00 36.75 107 GLY A C 1
ATOM 829 O O . GLY A 1 107 ? -30.503 10.701 8.306 1.00 36.75 107 GLY A O 1
ATOM 830 N N . GLU A 1 108 ? -29.459 10.650 6.374 1.00 45.47 108 GLU A N 1
ATOM 831 C CA . GLU A 1 108 ? -30.231 10.295 5.157 1.00 45.47 108 GLU A CA 1
ATOM 832 C C . GLU A 1 108 ? -30.179 11.519 4.192 1.00 45.47 108 GLU A C 1
ATOM 834 O O . GLU A 1 108 ? -29.734 12.586 4.626 1.00 45.47 108 GLU A O 1
ATOM 839 N N . PRO A 1 109 ? -30.661 11.486 2.923 1.00 46.84 109 PRO A N 1
ATOM 840 C CA . PRO A 1 109 ? -31.127 10.371 2.090 1.00 46.84 109 PRO A CA 1
ATOM 841 C C . PRO A 1 109 ? -30.432 10.290 0.705 1.00 46.84 109 PRO A C 1
ATOM 843 O O . PRO A 1 109 ? -29.608 11.115 0.307 1.00 46.84 109 PRO A O 1
ATOM 846 N N . GLU A 1 110 ? -30.820 9.252 -0.037 1.00 46.25 110 GLU A N 1
ATOM 847 C CA . GLU A 1 110 ? -30.577 8.994 -1.459 1.00 46.25 110 GLU A CA 1
ATOM 848 C C . GLU A 1 110 ? -30.883 10.162 -2.413 1.00 46.25 110 GLU A C 1
ATOM 850 O O . GLU A 1 110 ? -31.881 10.869 -2.288 1.00 46.25 110 GLU A O 1
ATOM 855 N N . ALA A 1 111 ? -30.112 10.214 -3.503 1.00 43.69 111 ALA A N 1
ATOM 856 C CA . ALA A 1 111 ? -30.637 10.581 -4.814 1.00 43.69 111 ALA A CA 1
ATOM 857 C C . ALA A 1 111 ? -30.018 9.666 -5.885 1.00 43.6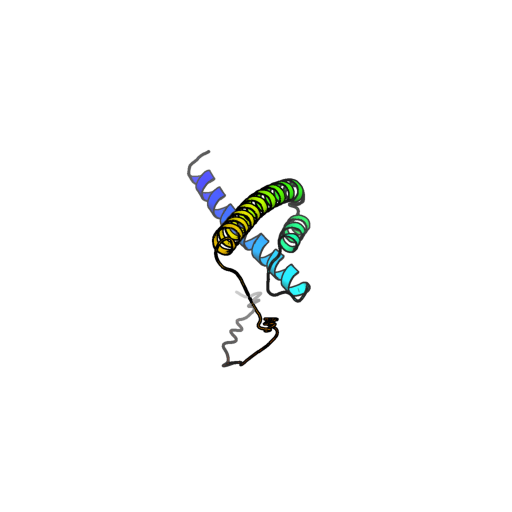9 111 ALA A C 1
ATOM 859 O O . ALA A 1 111 ? -28.986 9.967 -6.487 1.00 43.69 111 ALA A O 1
ATOM 860 N N . GLU A 1 112 ? -30.660 8.519 -6.123 1.00 47.34 112 GLU A N 1
ATOM 861 C CA . GLU A 1 112 ? -30.562 7.810 -7.397 1.00 47.34 112 GLU A CA 1
ATOM 862 C C . GLU A 1 112 ? -31.085 8.711 -8.522 1.00 47.34 112 GLU A C 1
ATOM 864 O O . GLU A 1 112 ? -32.199 9.214 -8.430 1.00 47.34 112 GLU A O 1
ATOM 869 N N . THR A 1 113 ? -30.373 8.809 -9.649 1.00 39.50 113 THR A N 1
ATOM 870 C CA . THR A 1 113 ? -31.000 8.715 -10.981 1.00 39.50 113 THR A CA 1
ATOM 871 C C . THR A 1 113 ? -29.976 8.235 -12.018 1.00 39.50 113 THR A C 1
ATOM 873 O O . THR A 1 113 ? -29.218 8.999 -12.598 1.00 39.50 113 THR A O 1
ATOM 876 N N . LYS A 1 114 ? -29.996 6.915 -12.229 1.00 47.06 114 LYS A N 1
ATOM 877 C CA . LYS A 1 114 ? -30.115 6.212 -13.521 1.00 47.06 114 LYS A CA 1
ATOM 878 C C . LYS A 1 114 ? -29.165 6.556 -14.694 1.00 47.06 114 LYS A C 1
ATOM 880 O O . LYS A 1 114 ? -29.347 7.536 -15.399 1.00 47.06 114 LYS A O 1
ATOM 885 N N . ARG A 1 115 ? -28.429 5.490 -15.059 1.00 36.69 115 ARG A N 1
ATOM 886 C CA . ARG A 1 115 ? -28.275 4.887 -16.408 1.00 36.69 115 ARG A CA 1
ATOM 887 C C . ARG A 1 115 ? -27.268 5.512 -17.383 1.00 36.69 115 ARG A C 1
ATOM 889 O O . ARG A 1 115 ? -27.574 6.475 -18.065 1.00 36.69 115 ARG A O 1
ATOM 896 N N . ALA A 1 116 ? -26.196 4.759 -17.637 1.00 40.97 116 ALA A N 1
ATOM 897 C CA . ALA A 1 116 ? -25.847 4.331 -18.996 1.00 40.97 116 ALA A CA 1
ATOM 898 C C . ALA A 1 116 ? -25.027 3.029 -18.940 1.00 40.97 116 ALA A C 1
ATOM 900 O O . ALA A 1 116 ? -23.834 3.017 -18.656 1.00 40.97 116 ALA A O 1
ATOM 901 N N . ARG A 1 117 ? -25.729 1.921 -19.188 1.00 46.00 117 ARG A N 1
ATOM 902 C CA . ARG A 1 117 ? -25.189 0.644 -19.656 1.00 46.00 117 ARG A CA 1
ATOM 903 C C . ARG A 1 117 ? -24.591 0.902 -21.039 1.00 46.00 117 ARG A C 1
ATOM 905 O O . ARG A 1 117 ? -25.338 1.280 -21.935 1.00 46.00 117 ARG A O 1
ATOM 912 N N . VAL A 1 118 ? -23.288 0.704 -21.202 1.00 49.84 118 VAL A N 1
ATOM 913 C CA . VAL A 1 118 ? -22.692 0.472 -22.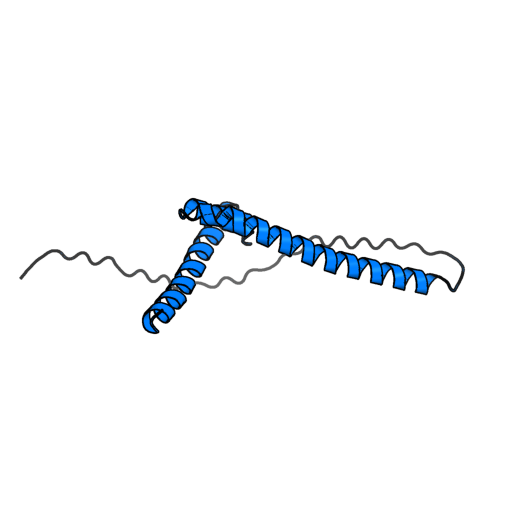521 1.00 49.84 118 VAL A CA 1
ATOM 914 C C . VAL A 1 118 ? -22.158 -0.950 -22.498 1.00 49.84 118 VAL A C 1
ATOM 916 O O . VAL A 1 118 ? -21.066 -1.226 -22.008 1.00 49.84 118 VAL A O 1
ATOM 919 N N . GLU A 1 119 ? -23.017 -1.857 -22.953 1.00 40.31 119 GLU A N 1
ATOM 920 C CA . GLU A 1 119 ? -22.571 -3.055 -23.649 1.00 40.31 119 GLU A CA 1
ATOM 921 C C . GLU A 1 119 ? -21.901 -2.594 -24.944 1.00 40.31 119 GLU A C 1
ATOM 923 O O . GLU A 1 119 ? -22.469 -1.780 -25.667 1.00 40.31 119 GLU A O 1
ATOM 928 N N . ASN A 1 120 ? -20.698 -3.090 -25.210 1.00 38.25 120 ASN A N 1
ATOM 929 C CA . ASN A 1 120 ? -20.256 -3.377 -26.569 1.00 38.25 120 ASN A CA 1
ATOM 930 C C . ASN A 1 120 ? -19.186 -4.465 -26.451 1.00 38.25 120 ASN A C 1
ATOM 932 O O . ASN A 1 120 ? -18.124 -4.246 -25.875 1.00 38.25 120 ASN A O 1
ATOM 936 N N . GLU A 1 121 ? -19.616 -5.712 -26.599 1.00 44.25 121 GLU A N 1
ATOM 937 C CA . GLU A 1 121 ? -19.568 -6.477 -27.854 1.00 44.25 121 GLU A CA 1
ATOM 938 C C . GLU A 1 121 ? -18.195 -7.116 -28.053 1.00 44.25 121 GLU A C 1
ATOM 940 O O . GLU A 1 121 ? -17.224 -6.517 -28.510 1.00 44.25 121 GLU A O 1
ATOM 945 N N . THR A 1 122 ? -18.158 -8.390 -27.675 1.00 36.56 122 THR A N 1
ATOM 946 C CA . THR A 1 122 ? -17.312 -9.408 -28.280 1.00 36.56 122 THR A CA 1
ATOM 947 C C . THR A 1 122 ? -17.535 -9.407 -29.790 1.00 36.56 122 THR A C 1
ATOM 949 O O . THR A 1 122 ? -18.642 -9.702 -30.235 1.00 36.56 122 THR A O 1
ATOM 952 N N . VAL A 1 123 ? -16.491 -9.141 -30.570 1.00 45.59 123 VAL A N 1
ATOM 953 C CA . VAL A 1 123 ? -16.436 -9.583 -31.966 1.00 45.59 123 VAL A CA 1
ATOM 954 C C . VAL A 1 123 ? -15.382 -10.678 -32.025 1.00 45.59 123 VAL A C 1
ATOM 956 O O . VAL A 1 123 ? -14.184 -10.412 -32.100 1.00 45.59 123 VAL A O 1
ATOM 959 N N . GLU A 1 124 ? -15.847 -11.919 -31.915 1.00 44.91 124 GLU A N 1
ATOM 960 C CA . GLU A 1 124 ? -15.209 -13.004 -32.647 1.00 44.91 124 GLU A CA 1
ATOM 961 C C . GLU A 1 124 ? -15.668 -12.891 -34.101 1.00 44.91 124 GLU A C 1
ATOM 963 O O . GLU A 1 124 ? -16.866 -12.890 -34.370 1.00 44.91 124 GLU A O 1
ATOM 968 N N . GLU A 1 125 ? -14.726 -12.828 -35.036 1.00 48.16 125 GLU A N 1
ATOM 969 C CA . GLU A 1 125 ? -14.970 -13.265 -36.408 1.00 48.16 125 GLU A CA 1
ATOM 970 C C . GLU A 1 125 ? -13.754 -14.076 -36.871 1.00 48.16 125 GLU A C 1
ATOM 972 O O . GLU A 1 125 ? -12.687 -13.547 -37.191 1.00 48.16 125 GLU A O 1
ATOM 977 N N . GLU A 1 126 ? -13.915 -15.400 -36.863 1.00 52.00 126 GLU A N 1
ATOM 978 C CA . GLU A 1 126 ? -13.179 -16.280 -37.762 1.00 52.00 126 GLU A CA 1
ATOM 979 C C . GLU A 1 126 ? -13.764 -16.169 -39.184 1.00 52.00 126 GLU A C 1
ATOM 981 O O . GLU A 1 126 ? -14.970 -16.296 -39.362 1.00 52.00 126 GLU A O 1
ATOM 986 N N . LYS A 1 127 ? -12.858 -16.103 -40.174 1.00 47.19 127 LYS A N 1
ATOM 987 C CA . LYS A 1 127 ? -12.985 -16.524 -41.591 1.00 47.19 127 LYS A CA 1
ATOM 988 C C . LYS A 1 127 ? -13.953 -15.751 -42.503 1.00 47.19 127 LYS A C 1
ATOM 990 O O . LYS A 1 127 ? -15.164 -15.874 -42.386 1.00 47.19 127 LYS A O 1
ATOM 995 N N . ASN A 1 128 ? -13.397 -15.173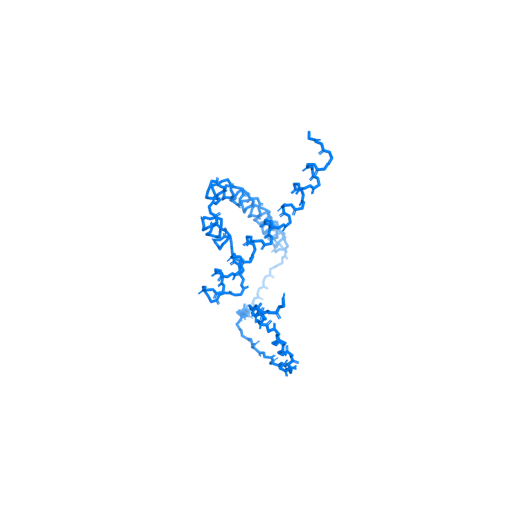 -43.581 1.00 41.22 128 ASN A N 1
ATOM 996 C CA . ASN A 1 128 ? -13.467 -15.727 -44.953 1.00 41.22 128 ASN A CA 1
ATOM 997 C C . ASN A 1 128 ? -13.308 -14.623 -46.028 1.00 41.22 128 ASN A C 1
ATOM 999 O O . ASN A 1 128 ? -14.306 -13.998 -46.362 1.00 41.22 128 ASN A O 1
ATOM 1003 N N . VAL A 1 129 ? -12.097 -14.426 -46.579 1.00 48.56 129 VAL A N 1
ATOM 1004 C CA . VAL A 1 129 ? -11.764 -14.296 -48.026 1.00 48.56 129 VAL A CA 1
ATOM 1005 C C . VAL A 1 129 ? -10.279 -14.614 -48.192 1.00 48.56 129 VAL A C 1
ATOM 1007 O O . VAL A 1 129 ? -9.476 -14.050 -47.417 1.00 48.56 129 VAL A O 1
#

Nearest PDB structures (foldseek):
  7cvo-assembly1_G-2  TM=9.606E-01  e=6.244E-03  Arabidopsis thaliana
  6qmq-assembly1_B  TM=9.336E-01  e=1.231E-02  Homo sapiens
  6wz5-assembly1_F  TM=8.826E-01  e=3.181E-02  Xenopus laevis
  8bvw-assembly1_b  TM=8.715E-01  e=3.404E-02  Xenopus laevis
  7xyg-assembly1_D  TM=8.119E-01  e=8.801E-02  Drosophila melanogaster

Solvent-accessible surface area (backbone atoms only — not comparable to full-atom values): 8275 Å² total; per-residue (Å²): 134,57,71,66,57,52,54,51,48,56,54,49,50,57,52,49,53,51,53,46,49,54,44,11,45,49,48,18,46,74,70,76,32,94,64,70,48,73,65,31,46,47,50,31,32,44,78,69,75,41,48,85,49,43,59,60,54,49,54,54,50,50,55,50,50,50,56,53,50,51,55,52,52,52,53,54,50,54,52,52,50,53,54,55,64,65,66,74,73,81,84,85,82,88,78,92,75,89,78,82,81,77,91,72,88,82,88,86,82,88,83,87,81,82,87,81,88,78,85,80,78,88,80,84,80,84,86,91,133

Mean predicted aligned error: 16.56 Å

Organism: NCBI:txid246404

Foldseek 3Di:
DDPVVVVVVVVVVVVVVVQLVVQQCVVCVVVVHNDRDPVSSQVSCVVVVNNVCSVVVVVVVVVVVVVVVVVVVVVVVVVVVVVVVVPPDDDDDDDDDDDDPPPDDDDDDDDDDDDDDDDDDDDDDDDDD